Protein AF-A0A0L0HC52-F1 (afdb_monomer_lite)

pLDDT: mean 81.86, std 14.66, range [40.84, 94.31]

Radius of gyration: 23.59 Å; chains: 1; bounding box: 68×39×46 Å

Foldseek 3Di:
DDALCVLLVHDLPDDLVVLVVSLVVLCVVLPCVVVVVCVVDVDDDDDPQDNVNSVVSNVSSVVSCVQCNDPVSSVVSVVVVVCVVCLLVDPAPEEDEQVNFDADPVQQWTWDADPVRFIWIGHPVCVVVVNQWTATPVDRHIHGYDDDDDPDD

Secondary structure (DSSP, 8-state):
---HHHHHT--TT--HHHHHHHHHHHHHHH-HHHHHHHHS----------HHHHHHHHHHHHHHHHHHSSHHHHHHHHHHHHHHHHHTS--EEEEEEGGGSEEETTTTEEEEE-TTS-EEEEEHHHHHTT--EEEBSSSS-EEEEE-------

InterPro domains:
  IPR001623 DnaJ domain [PF00226] (3-78)
  IPR001623 DnaJ domain [PR00625] (5-23)
  IPR001623 DnaJ domain [PR00625] (23-38)
  IPR001623 DnaJ domain [PR00625] (53-73)
  IPR001623 DnaJ domain [PS50076] (3-81)
  IPR001623 DnaJ domain [SM00271] (2-73)
  IPR001623 DnaJ domain [cd06257] (3-70)
  IPR007872 DPH-type metal-binding domain [PF05207] (95-148)
  IPR007872 DPH-type metal-binding domain [PS51074] (92-148)
  IPR018253 DnaJ domain, conserved site [PS00636] (58-77)
  IPR036671 DPH-type metal-binding domain superfamily [G3DSA:3.10.660.10] (90-152)
  IPR036671 DPH-type metal-binding domain superfamily [SSF144217] (92-152)
  IPR036869 Chaperone J-domain superfamily [G3DSA:1.10.287.110] (1-86)
  IPR036869 Chaperone J-domain superfamily [SSF46565] (3-77)

Sequence (153 aa):
MPTHYEILGVPQTASIEEIRKQYQKLVLQYHPDKLAQTVNSPKSGNVQTGPEECAKRFQEVVAAWEILNDECKRRQYDAELSARRTANIGPIHAEVDLDDMEYDEGKASFHTLCRCGGSYTVSESQLEQQVQTVTCDSCSLQIRLMYQVEEID

Structure (mmCIF, N/CA/C/O backbone):
data_AF-A0A0L0HC52-F1
#
_entry.id   AF-A0A0L0HC52-F1
#
loop_
_atom_site.group_PDB
_atom_site.id
_atom_site.type_symbol
_atom_site.label_atom_id
_atom_site.label_alt_id
_atom_site.label_comp_id
_atom_site.label_asym_id
_atom_site.label_entity_id
_atom_site.label_seq_id
_atom_site.pdbx_PDB_ins_code
_atom_site.Cartn_x
_atom_site.Cartn_y
_atom_site.Cartn_z
_atom_site.occupancy
_atom_site.B_iso_or_equiv
_atom_site.auth_seq_id
_atom_site.auth_comp_id
_atom_site.auth_asym_id
_atom_site.auth_atom_id
_atom_site.pdbx_PDB_model_num
ATOM 1 N N . MET A 1 1 ? 6.166 -6.287 2.279 1.00 67.31 1 MET A N 1
ATOM 2 C CA . MET A 1 1 ? 7.394 -6.239 1.455 1.00 67.31 1 MET A CA 1
ATOM 3 C C . MET A 1 1 ? 7.586 -4.810 0.977 1.00 67.31 1 MET A C 1
ATOM 5 O O . MET A 1 1 ? 6.588 -4.239 0.541 1.00 67.31 1 MET A O 1
ATOM 9 N N . PRO A 1 2 ? 8.796 -4.239 1.092 1.00 84.31 2 PRO A N 1
ATOM 10 C CA . PRO A 1 2 ? 9.081 -2.901 0.581 1.00 84.31 2 PRO A CA 1
ATOM 11 C C . PRO A 1 2 ? 8.927 -2.871 -0.943 1.00 84.31 2 PRO A C 1
ATOM 13 O O . PRO A 1 2 ? 9.248 -3.840 -1.632 1.00 84.31 2 PRO A O 1
ATOM 16 N N . THR A 1 3 ? 8.410 -1.770 -1.471 1.00 92.56 3 THR A N 1
ATOM 17 C CA . THR A 1 3 ? 8.322 -1.523 -2.913 1.00 92.56 3 THR A CA 1
ATOM 18 C C . THR A 1 3 ? 9.705 -1.256 -3.514 1.00 92.56 3 THR A C 1
ATOM 20 O O . THR A 1 3 ? 10.629 -0.840 -2.818 1.00 92.56 3 THR A O 1
ATOM 23 N N . HIS A 1 4 ? 9.857 -1.421 -4.831 1.00 92.75 4 HIS A N 1
ATOM 24 C CA . HIS A 1 4 ? 11.103 -1.071 -5.532 1.00 92.75 4 HIS A CA 1
ATOM 25 C C . HIS A 1 4 ? 11.530 0.393 -5.322 1.00 92.75 4 HIS A C 1
ATOM 27 O O . HIS A 1 4 ? 12.720 0.6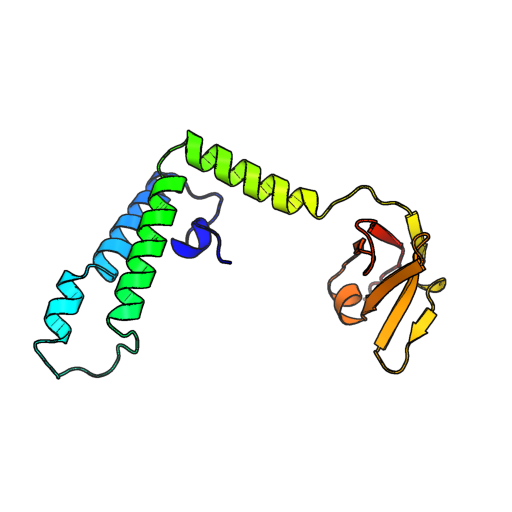87 -5.229 1.00 92.75 4 HIS A O 1
ATOM 33 N N . TYR A 1 5 ? 10.564 1.301 -5.172 1.00 94.12 5 TYR A N 1
ATOM 34 C CA . TYR A 1 5 ? 10.807 2.706 -4.847 1.00 94.12 5 TYR A CA 1
ATOM 35 C C . TYR A 1 5 ? 11.403 2.878 -3.441 1.00 94.12 5 TYR A C 1
ATOM 37 O O . TYR A 1 5 ? 12.394 3.585 -3.274 1.00 94.12 5 TYR A O 1
ATOM 45 N N . GLU A 1 6 ? 10.866 2.167 -2.444 1.00 93.12 6 GLU A N 1
ATOM 46 C CA . GLU A 1 6 ? 11.393 2.162 -1.071 1.00 93.12 6 GLU A CA 1
ATOM 47 C C . GLU A 1 6 ? 12.788 1.532 -0.985 1.00 93.12 6 GLU A C 1
ATOM 49 O O . GLU A 1 6 ? 13.632 2.026 -0.243 1.00 93.12 6 GLU A O 1
ATOM 54 N N . ILE A 1 7 ? 13.059 0.490 -1.780 1.00 92.56 7 ILE A N 1
ATOM 55 C CA . ILE A 1 7 ? 14.383 -0.150 -1.859 1.00 92.56 7 ILE A CA 1
ATOM 56 C C . ILE A 1 7 ? 15.442 0.833 -2.373 1.00 92.56 7 ILE A C 1
ATOM 58 O O . ILE A 1 7 ? 16.547 0.887 -1.835 1.00 92.56 7 ILE A O 1
ATOM 62 N N . LEU A 1 8 ? 15.112 1.630 -3.394 1.00 92.44 8 LEU A N 1
ATOM 63 C CA . LEU A 1 8 ? 16.008 2.679 -3.887 1.00 92.44 8 LEU A CA 1
ATOM 64 C C . LEU A 1 8 ? 15.995 3.935 -2.999 1.00 92.44 8 LEU A C 1
ATOM 66 O O . LEU A 1 8 ? 16.884 4.776 -3.114 1.00 92.44 8 LEU A O 1
ATOM 70 N N . GLY A 1 9 ? 15.023 4.074 -2.096 1.00 91.69 9 GLY A N 1
ATOM 71 C CA . GLY A 1 9 ? 14.858 5.258 -1.255 1.00 91.69 9 GLY A CA 1
ATOM 72 C C . GLY A 1 9 ? 14.408 6.491 -2.043 1.00 91.69 9 GLY A C 1
ATOM 73 O O . GLY A 1 9 ? 14.843 7.601 -1.744 1.00 91.69 9 GLY A O 1
ATOM 74 N N . VAL A 1 10 ? 13.574 6.298 -3.067 1.00 93.94 10 VAL A N 1
ATOM 75 C CA . VAL A 1 10 ? 13.020 7.366 -3.915 1.00 93.94 10 VAL A CA 1
ATOM 76 C C . VAL A 1 10 ? 11.489 7.366 -3.846 1.00 93.94 10 VAL A C 1
ATOM 78 O O . VAL A 1 10 ? 10.889 6.312 -3.632 1.00 93.94 10 VAL A O 1
ATOM 81 N N . PRO A 1 11 ? 10.815 8.515 -4.032 1.00 92.62 11 PRO A N 1
ATOM 82 C CA . PRO A 1 11 ? 9.357 8.541 -4.099 1.00 92.62 11 PRO A CA 1
ATOM 83 C C . PRO A 1 11 ? 8.837 7.865 -5.380 1.00 92.62 11 PRO A C 1
ATOM 85 O O . PRO A 1 11 ? 9.520 7.835 -6.402 1.00 92.62 11 PRO A O 1
ATOM 88 N N . GLN A 1 12 ? 7.586 7.387 -5.366 1.00 89.38 12 GLN A N 1
ATOM 89 C CA . GLN A 1 12 ? 6.928 6.810 -6.559 1.00 89.38 12 GLN A CA 1
ATOM 90 C C . GLN A 1 12 ? 6.810 7.823 -7.715 1.00 89.38 12 GLN A C 1
ATOM 92 O O . GLN A 1 12 ? 6.769 7.446 -8.884 1.00 89.38 12 GLN A O 1
ATOM 97 N N . THR A 1 13 ? 6.815 9.119 -7.388 1.00 90.81 13 THR A N 1
ATOM 98 C CA . THR A 1 13 ? 6.802 10.246 -8.333 1.00 90.81 13 THR A CA 1
ATOM 99 C C . THR A 1 13 ? 8.181 10.583 -8.909 1.00 90.81 13 THR A C 1
ATOM 101 O O . THR A 1 13 ? 8.293 11.525 -9.690 1.00 90.81 13 THR A O 1
ATOM 104 N N . ALA A 1 14 ? 9.241 9.850 -8.543 1.00 92.31 14 ALA A N 1
ATOM 105 C CA . ALA A 1 14 ? 10.595 10.139 -9.000 1.00 92.31 14 ALA A CA 1
ATOM 106 C C . ALA A 1 14 ? 10.745 9.975 -10.522 1.00 92.31 14 ALA A C 1
ATOM 108 O O . ALA A 1 14 ? 10.291 8.993 -11.125 1.00 92.31 14 ALA A O 1
ATOM 109 N N . SER A 1 15 ? 11.447 10.924 -11.137 1.00 93.38 15 SER A N 1
ATOM 110 C CA . SER A 1 15 ? 11.867 10.853 -12.537 1.00 93.38 15 SER A CA 1
ATOM 111 C C . SER A 1 15 ? 12.926 9.768 -12.742 1.00 93.38 15 SER A C 1
ATOM 113 O O . SER A 1 15 ? 13.686 9.447 -11.829 1.00 93.38 15 SER A O 1
ATOM 115 N N . ILE A 1 16 ? 13.035 9.246 -13.967 1.00 92.19 16 ILE A N 1
ATOM 116 C CA . ILE A 1 16 ? 14.042 8.233 -14.334 1.00 92.19 16 ILE A CA 1
ATOM 117 C C . ILE A 1 16 ? 15.479 8.666 -13.996 1.00 92.19 16 ILE A C 1
ATOM 119 O O . ILE A 1 16 ? 16.294 7.854 -13.564 1.00 92.19 16 ILE A O 1
ATOM 123 N N . GLU A 1 17 ? 15.782 9.958 -14.133 1.00 92.38 17 GLU A N 1
ATOM 124 C CA . GLU A 1 17 ? 17.094 10.527 -13.816 1.00 92.38 17 GLU A CA 1
ATOM 125 C C . GLU A 1 17 ? 17.431 10.416 -12.326 1.00 92.38 17 GLU A C 1
ATOM 127 O O . GLU A 1 17 ? 18.555 10.058 -11.971 1.00 92.38 17 GLU A O 1
ATOM 132 N N . GLU A 1 18 ? 16.448 10.655 -11.455 1.00 93.56 18 GLU A N 1
ATOM 133 C CA . GLU A 1 18 ? 16.632 10.560 -10.007 1.00 93.56 18 GLU A CA 1
ATOM 134 C C . GLU A 1 18 ? 16.781 9.100 -9.569 1.00 93.56 18 GLU A C 1
ATOM 136 O O . GLU A 1 18 ? 17.683 8.763 -8.801 1.00 93.56 18 GLU A O 1
ATOM 141 N N . ILE A 1 19 ? 15.974 8.207 -10.148 1.00 93.69 19 ILE A N 1
ATOM 142 C CA . ILE A 1 19 ? 16.088 6.757 -9.946 1.00 93.69 19 ILE A CA 1
ATOM 143 C C . ILE A 1 19 ? 17.494 6.282 -10.351 1.00 93.69 19 ILE A C 1
ATOM 145 O O . ILE A 1 19 ? 18.143 5.545 -9.607 1.00 93.69 19 ILE A O 1
ATOM 149 N N . ARG A 1 20 ? 18.013 6.757 -11.491 1.00 92.75 20 ARG A N 1
ATOM 150 C CA . ARG A 1 20 ? 19.351 6.412 -11.995 1.00 92.75 20 ARG A CA 1
ATOM 151 C C . ARG A 1 20 ? 20.466 6.913 -11.092 1.00 92.75 20 ARG A C 1
ATOM 153 O O . ARG A 1 20 ? 21.404 6.169 -10.800 1.00 92.75 20 ARG A O 1
ATOM 160 N N . LYS A 1 21 ? 20.378 8.166 -10.655 1.00 93.56 21 LYS A N 1
ATOM 161 C CA . LYS A 1 21 ? 21.352 8.779 -9.748 1.00 93.56 21 LYS A CA 1
ATOM 162 C C . LYS A 1 21 ? 21.415 8.022 -8.425 1.00 93.56 21 LYS A C 1
ATOM 164 O O . LYS A 1 21 ? 22.501 7.737 -7.917 1.00 93.56 21 LYS A O 1
ATOM 169 N N . GLN A 1 22 ? 20.255 7.650 -7.897 1.00 93.94 22 GLN A N 1
ATOM 170 C CA . GLN A 1 22 ? 20.167 6.937 -6.637 1.00 93.94 22 GLN A CA 1
ATOM 171 C C . GLN A 1 22 ? 20.645 5.483 -6.757 1.00 93.94 22 GLN A C 1
ATOM 173 O O . GLN A 1 22 ? 21.408 5.023 -5.908 1.00 93.94 22 GLN A O 1
ATOM 178 N N . TYR A 1 23 ? 20.319 4.797 -7.855 1.00 93.38 23 TYR A N 1
ATOM 179 C CA . TYR A 1 23 ? 20.877 3.482 -8.175 1.00 93.38 23 TYR A CA 1
ATOM 180 C C . TYR A 1 23 ? 22.413 3.500 -8.216 1.00 93.38 23 TYR A C 1
ATOM 182 O O . TYR A 1 23 ? 23.055 2.688 -7.552 1.00 93.38 23 TYR A O 1
ATOM 190 N N . GLN A 1 24 ? 23.021 4.465 -8.917 1.00 91.06 24 GLN A N 1
ATOM 191 C CA . GLN A 1 24 ? 24.485 4.595 -8.984 1.00 91.06 24 GLN A CA 1
ATOM 192 C C . GLN A 1 24 ? 25.113 4.773 -7.598 1.00 91.06 24 GLN A C 1
ATOM 194 O O . GLN A 1 24 ? 26.128 4.148 -7.285 1.00 91.06 24 GLN A O 1
ATOM 199 N N . LYS A 1 25 ? 24.490 5.593 -6.746 1.00 90.31 25 LYS A N 1
ATOM 200 C CA . LYS A 1 25 ? 24.941 5.817 -5.370 1.00 90.31 25 LYS A CA 1
ATOM 201 C C . LYS A 1 25 ? 24.891 4.533 -4.534 1.00 90.31 25 LYS A C 1
ATOM 203 O O . LYS A 1 25 ? 25.855 4.237 -3.830 1.00 90.31 25 LYS A O 1
ATOM 208 N N . LEU A 1 26 ? 23.801 3.771 -4.629 1.00 89.75 26 LEU A N 1
ATOM 209 C CA . LEU A 1 26 ? 23.605 2.531 -3.873 1.00 89.75 26 LEU A CA 1
ATOM 210 C C . LEU A 1 26 ? 24.531 1.412 -4.358 1.00 89.75 26 LEU A C 1
ATOM 212 O O . LEU A 1 26 ? 25.137 0.724 -3.541 1.00 89.75 26 LEU A O 1
ATOM 216 N N . VAL A 1 27 ? 24.735 1.279 -5.670 1.00 87.69 27 VAL A N 1
ATOM 217 C CA . VAL A 1 27 ? 25.708 0.331 -6.234 1.00 87.69 27 VAL A CA 1
ATOM 218 C C . VAL A 1 27 ? 27.115 0.624 -5.719 1.00 87.69 27 VAL A C 1
ATOM 220 O O . VAL A 1 27 ? 27.794 -0.292 -5.276 1.00 87.69 27 VAL A O 1
ATOM 223 N N .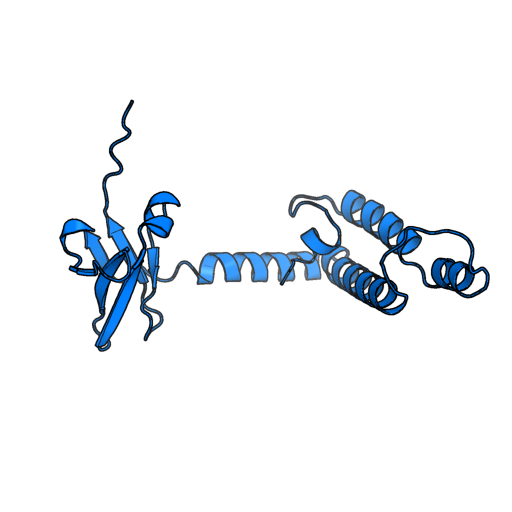 LEU A 1 28 ? 27.542 1.890 -5.688 1.00 85.19 28 LEU A N 1
ATOM 224 C CA . LEU A 1 28 ? 28.848 2.283 -5.136 1.00 85.19 28 LEU A CA 1
ATOM 225 C C . LEU A 1 28 ? 28.960 2.079 -3.617 1.00 85.19 28 LEU A C 1
ATOM 227 O O . LEU A 1 28 ? 30.070 2.016 -3.076 1.00 85.19 28 LEU A O 1
ATOM 231 N N . GLN A 1 29 ? 27.837 2.034 -2.907 1.00 82.19 29 GLN A N 1
ATOM 232 C CA . GLN A 1 29 ? 27.796 1.795 -1.469 1.00 82.19 29 GLN A CA 1
ATOM 233 C C . GLN A 1 29 ? 27.901 0.303 -1.147 1.00 82.19 29 GLN A C 1
ATOM 235 O O . GLN A 1 29 ? 28.677 -0.064 -0.268 1.00 82.19 29 GLN A O 1
ATOM 240 N N . TYR A 1 30 ? 27.175 -0.532 -1.890 1.00 80.50 30 TYR A N 1
ATOM 241 C CA . TYR A 1 30 ? 27.059 -1.973 -1.656 1.00 80.50 30 TYR A CA 1
ATOM 242 C C . TYR A 1 30 ? 27.912 -2.831 -2.602 1.00 80.50 30 TYR A C 1
ATOM 244 O O . TYR A 1 30 ? 27.769 -4.052 -2.615 1.00 80.50 30 TYR A O 1
ATOM 252 N N . HIS A 1 31 ? 28.803 -2.225 -3.394 1.00 75.19 31 HIS A N 1
ATOM 253 C CA . HIS A 1 31 ? 29.670 -2.964 -4.310 1.00 75.19 31 HIS A CA 1
ATOM 254 C C . HIS A 1 31 ? 30.534 -3.986 -3.541 1.00 75.19 31 HIS A C 1
ATOM 256 O O . HIS A 1 31 ? 31.184 -3.605 -2.559 1.00 75.19 31 HIS A O 1
ATOM 262 N N . PRO A 1 32 ? 30.630 -5.250 -4.000 1.00 67.44 32 PRO A N 1
ATOM 263 C CA . PRO A 1 32 ? 31.397 -6.296 -3.314 1.00 67.44 32 PRO A CA 1
ATOM 264 C C . PRO A 1 32 ? 32.896 -5.971 -3.178 1.00 67.44 32 PRO A C 1
ATOM 266 O O . PRO A 1 32 ? 33.560 -6.489 -2.285 1.00 67.44 32 PRO A O 1
ATOM 269 N N . ASP A 1 33 ? 33.428 -5.063 -4.001 1.00 66.69 33 ASP A N 1
ATOM 270 C CA . ASP A 1 33 ? 34.820 -4.585 -3.908 1.00 66.69 33 ASP A CA 1
ATOM 271 C C . ASP A 1 33 ? 35.109 -3.804 -2.610 1.00 66.69 33 ASP A C 1
ATOM 273 O O . ASP A 1 33 ? 36.162 -3.975 -1.998 1.00 66.69 33 ASP A O 1
ATOM 277 N N . LYS A 1 34 ? 34.138 -3.031 -2.092 1.00 60.34 34 LYS A N 1
ATOM 278 C CA . LYS A 1 34 ? 34.276 -2.388 -0.770 1.00 60.34 34 LYS A CA 1
ATOM 279 C C . LYS A 1 34 ? 34.271 -3.403 0.371 1.00 60.34 34 LYS A C 1
ATOM 281 O O . LYS A 1 34 ? 34.880 -3.165 1.410 1.00 60.34 34 LYS A O 1
ATOM 286 N N . LEU A 1 35 ? 33.621 -4.543 0.159 1.00 56.28 35 LEU A N 1
ATOM 287 C CA . LEU A 1 35 ? 33.592 -5.669 1.088 1.00 56.28 35 LEU A CA 1
ATOM 288 C C . LEU A 1 35 ? 34.941 -6.400 1.131 1.00 56.28 35 LEU A C 1
ATOM 290 O O . LEU A 1 35 ? 35.371 -6.839 2.193 1.00 56.28 35 LEU A O 1
ATOM 294 N N . ALA A 1 36 ? 35.653 -6.467 0.001 1.00 52.59 36 ALA A N 1
ATOM 295 C CA . ALA A 1 36 ? 36.985 -7.067 -0.078 1.00 52.59 36 ALA A CA 1
ATOM 296 C C . ALA A 1 36 ? 38.042 -6.313 0.760 1.00 52.59 36 ALA A C 1
ATOM 298 O O . ALA A 1 36 ? 39.032 -6.912 1.193 1.00 52.59 36 ALA A O 1
ATOM 299 N N . GLN A 1 37 ? 37.823 -5.022 1.048 1.00 50.25 37 GLN A N 1
ATOM 300 C CA . GLN A 1 37 ? 38.708 -4.230 1.911 1.00 50.25 37 GLN A CA 1
ATOM 301 C C . GLN A 1 37 ? 38.462 -4.431 3.414 1.00 50.25 37 GLN A C 1
ATOM 303 O O . GLN A 1 37 ? 39.382 -4.223 4.204 1.00 50.25 37 GLN A O 1
ATOM 308 N N . THR A 1 38 ? 37.272 -4.876 3.832 1.00 47.47 38 THR A N 1
ATOM 309 C CA . THR A 1 38 ? 36.963 -5.096 5.258 1.00 47.47 38 THR A CA 1
ATOM 310 C C . THR A 1 38 ? 37.390 -6.481 5.747 1.00 47.47 38 THR A C 1
ATOM 312 O O . THR A 1 38 ? 37.724 -6.635 6.919 1.00 47.47 38 THR A O 1
ATOM 315 N N . VAL A 1 39 ? 37.480 -7.476 4.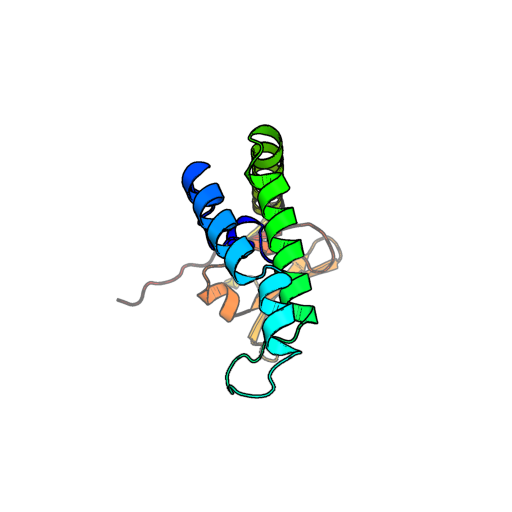856 1.00 49.88 39 VAL A N 1
ATOM 316 C CA . VAL A 1 39 ? 38.009 -8.816 5.189 1.00 49.88 39 VAL A CA 1
ATOM 317 C C . VAL A 1 39 ? 39.540 -8.880 5.260 1.00 49.88 39 VAL A C 1
ATOM 319 O O . VAL A 1 39 ? 40.073 -9.779 5.901 1.00 49.88 39 VAL A O 1
ATOM 322 N N . ASN A 1 40 ? 40.258 -7.916 4.670 1.00 46.06 40 ASN A N 1
ATOM 323 C CA . ASN A 1 40 ? 41.729 -7.860 4.697 1.00 46.06 40 ASN A CA 1
ATOM 324 C C . ASN A 1 40 ? 42.311 -6.896 5.751 1.00 46.06 40 ASN A C 1
ATOM 326 O O . ASN A 1 40 ? 43.530 -6.795 5.875 1.00 46.06 40 ASN A O 1
ATOM 330 N N . SER A 1 41 ? 41.479 -6.191 6.528 1.00 42.66 41 SER A N 1
ATOM 331 C CA . SER A 1 41 ? 41.954 -5.292 7.588 1.00 42.66 41 SER A CA 1
ATOM 332 C C . SER A 1 41 ? 40.970 -5.246 8.767 1.00 42.66 41 SER A C 1
ATOM 334 O O . SER A 1 41 ? 39.944 -4.570 8.687 1.00 42.66 41 SER A O 1
ATOM 336 N N . PRO A 1 42 ? 41.254 -5.925 9.896 1.00 45.50 42 PRO A N 1
ATOM 337 C CA . PRO A 1 42 ? 40.397 -5.908 11.075 1.00 45.50 42 PRO A CA 1
ATOM 338 C C . PRO A 1 42 ? 40.687 -4.652 11.907 1.00 45.50 42 PRO A C 1
ATOM 340 O O . PRO A 1 42 ? 41.125 -4.740 13.050 1.00 45.50 42 PRO A O 1
ATOM 343 N N . LYS A 1 43 ? 40.522 -3.458 11.332 1.00 50.03 43 LYS A N 1
ATOM 344 C CA . LYS A 1 43 ? 40.626 -2.192 12.072 1.00 50.03 43 LYS A CA 1
ATOM 345 C C . LYS A 1 43 ? 39.722 -1.125 11.467 1.00 50.03 43 LYS A C 1
ATOM 347 O O . LYS A 1 43 ? 40.198 -0.234 10.779 1.00 50.03 43 LYS A O 1
ATOM 352 N N . SER A 1 44 ? 38.432 -1.189 11.770 1.00 40.84 44 SER A N 1
ATOM 353 C CA . SER A 1 44 ? 37.690 -0.015 12.242 1.00 40.84 44 SER A CA 1
ATOM 354 C C . SER A 1 44 ? 36.296 -0.456 12.670 1.00 40.84 44 SER A C 1
ATOM 356 O O . SER A 1 44 ? 35.543 -1.016 11.876 1.00 40.84 44 SER A O 1
ATOM 358 N N . GLY A 1 45 ? 35.971 -0.243 13.943 1.00 47.44 45 GLY A N 1
ATOM 359 C CA . GLY A 1 45 ? 34.627 -0.461 14.456 1.00 47.44 45 GLY A CA 1
ATOM 360 C C . GLY A 1 45 ? 33.622 0.466 13.772 1.00 47.44 45 GLY A C 1
ATOM 361 O O . GLY A 1 45 ? 33.947 1.608 13.455 1.00 47.44 45 GLY A O 1
ATOM 362 N N . ASN A 1 46 ? 32.399 -0.048 13.626 1.00 46.53 46 ASN A N 1
ATOM 363 C CA . ASN A 1 46 ? 31.163 0.652 13.254 1.00 46.53 46 ASN A CA 1
ATOM 364 C C . ASN A 1 46 ? 30.631 0.480 11.816 1.00 46.53 46 ASN A C 1
ATOM 366 O O . ASN A 1 46 ? 30.171 1.441 11.204 1.00 46.53 46 ASN A O 1
ATOM 370 N N . VAL A 1 47 ? 30.597 -0.753 11.301 1.00 46.53 47 VAL A N 1
ATOM 371 C CA . VAL A 1 47 ? 29.614 -1.129 10.268 1.00 46.53 47 VAL A CA 1
ATOM 372 C C . VAL A 1 47 ? 28.985 -2.466 10.661 1.00 46.53 47 VAL A C 1
ATOM 374 O O . VAL A 1 47 ? 29.559 -3.531 10.465 1.00 46.53 47 VAL A O 1
ATOM 377 N N . GLN A 1 48 ? 27.803 -2.394 11.271 1.00 48.00 48 GLN A N 1
ATOM 378 C CA . GLN A 1 48 ? 26.987 -3.519 11.749 1.00 48.00 48 GLN A CA 1
ATOM 379 C C . GLN A 1 48 ? 26.242 -4.255 10.620 1.00 48.00 48 GLN A C 1
ATOM 381 O O . GLN A 1 48 ? 25.167 -4.796 10.838 1.00 48.00 48 GLN A O 1
ATOM 386 N N . THR A 1 49 ? 26.769 -4.247 9.399 1.00 54.75 49 THR A N 1
ATOM 387 C CA . THR A 1 49 ? 26.154 -4.916 8.247 1.00 54.75 49 THR A CA 1
ATOM 388 C C . THR A 1 49 ? 27.149 -5.932 7.714 1.00 54.75 49 THR A C 1
ATOM 390 O O . THR A 1 49 ? 28.191 -5.588 7.159 1.00 54.75 49 THR A O 1
ATOM 393 N N . GLY A 1 50 ? 26.869 -7.206 7.989 1.00 63.78 50 GLY A N 1
ATOM 394 C CA . GLY A 1 50 ? 27.720 -8.311 7.566 1.00 63.78 50 GLY A CA 1
ATOM 395 C C . GLY A 1 50 ? 27.812 -8.413 6.038 1.00 63.78 50 GLY A C 1
ATOM 396 O O . GLY A 1 50 ? 26.976 -7.856 5.321 1.00 63.78 50 GLY A O 1
ATOM 397 N N . PRO A 1 51 ? 28.797 -9.162 5.513 1.00 68.19 51 PRO A N 1
ATOM 398 C CA . PRO A 1 51 ? 28.983 -9.337 4.074 1.00 68.19 51 PRO A CA 1
ATOM 399 C C . PRO A 1 51 ? 27.742 -9.875 3.347 1.00 68.19 51 PRO A C 1
ATOM 401 O O . PRO A 1 51 ? 27.471 -9.500 2.207 1.00 68.19 51 PRO A O 1
ATOM 404 N N . GLU A 1 52 ? 26.956 -10.696 4.037 1.00 70.69 52 GLU A N 1
ATOM 405 C CA . GLU A 1 52 ? 25.687 -11.239 3.555 1.00 70.69 52 GLU A CA 1
ATOM 406 C C . GLU A 1 52 ? 24.613 -10.156 3.354 1.00 70.69 52 GLU A C 1
ATOM 408 O O . GLU A 1 52 ? 23.886 -10.171 2.360 1.00 70.69 52 GLU A O 1
ATOM 413 N N . GLU A 1 53 ? 24.547 -9.163 4.244 1.00 74.94 53 GLU A N 1
ATOM 414 C CA . GLU A 1 53 ? 23.551 -8.095 4.153 1.00 74.94 53 GLU A CA 1
ATOM 415 C C . GLU A 1 53 ? 23.867 -7.123 3.010 1.00 74.94 53 GLU A C 1
ATOM 417 O O . GLU A 1 53 ? 22.961 -6.717 2.284 1.00 74.94 53 GLU A O 1
ATOM 422 N N . CYS A 1 54 ? 25.148 -6.821 2.772 1.00 77.12 54 CYS A N 1
ATOM 423 C CA . CYS A 1 54 ? 25.569 -6.046 1.601 1.00 77.12 54 CYS A CA 1
ATOM 424 C C . CYS A 1 54 ? 25.199 -6.746 0.287 1.00 77.12 54 CYS A C 1
ATOM 426 O O . CYS A 1 54 ? 24.668 -6.101 -0.617 1.00 77.12 54 CYS A O 1
ATOM 428 N N . ALA A 1 55 ? 25.428 -8.061 0.189 1.00 81.56 55 ALA A N 1
ATOM 429 C CA . ALA A 1 55 ? 25.059 -8.837 -0.992 1.00 81.56 55 ALA A CA 1
ATOM 430 C C . ALA A 1 55 ? 23.539 -8.838 -1.221 1.00 81.56 55 ALA A C 1
ATOM 432 O O . ALA A 1 55 ? 23.084 -8.616 -2.344 1.00 81.56 55 ALA A O 1
ATOM 433 N N . LYS A 1 56 ? 22.752 -9.009 -0.152 1.00 85.19 56 LYS A N 1
ATOM 434 C CA . LYS A 1 56 ? 21.288 -8.957 -0.217 1.00 85.19 56 LYS A CA 1
ATOM 435 C C . LYS A 1 56 ? 20.781 -7.582 -0.663 1.00 85.19 56 LYS A C 1
ATOM 437 O O . LYS A 1 56 ? 19.981 -7.500 -1.589 1.00 85.19 56 LYS A O 1
ATOM 442 N N . ARG A 1 57 ? 21.286 -6.498 -0.064 1.00 85.69 57 ARG A N 1
ATOM 443 C CA . ARG A 1 57 ? 20.914 -5.122 -0.445 1.00 85.69 57 ARG A CA 1
ATOM 444 C C . ARG A 1 57 ? 21.291 -4.814 -1.886 1.00 85.69 57 ARG A C 1
ATOM 446 O O . ARG A 1 57 ? 20.507 -4.204 -2.602 1.00 85.69 57 ARG A O 1
ATOM 453 N N . PHE A 1 58 ? 22.459 -5.270 -2.333 1.00 87.62 58 PHE A N 1
ATOM 454 C CA . PHE A 1 58 ? 22.873 -5.129 -3.724 1.00 87.62 58 PHE A CA 1
ATOM 455 C C . PHE A 1 58 ? 21.893 -5.822 -4.680 1.00 87.62 58 PHE A C 1
ATOM 457 O O . PHE A 1 58 ? 21.461 -5.212 -5.657 1.00 87.62 58 PHE A O 1
ATOM 464 N N . GLN A 1 59 ? 21.487 -7.060 -4.378 1.00 89.12 59 GLN A N 1
ATOM 465 C CA . GLN A 1 59 ? 20.497 -7.790 -5.176 1.00 89.12 59 GLN A CA 1
ATOM 466 C C . GLN A 1 59 ? 19.146 -7.065 -5.226 1.00 89.12 59 GLN A C 1
ATOM 468 O O . GLN A 1 59 ? 18.583 -6.906 -6.308 1.00 89.12 59 GLN A O 1
ATOM 473 N N . GLU A 1 60 ? 18.648 -6.579 -4.086 1.00 91.50 60 GLU A N 1
ATOM 474 C CA . GLU A 1 60 ? 17.395 -5.816 -4.009 1.00 91.50 60 GLU A CA 1
ATOM 475 C C . GLU A 1 60 ? 17.460 -4.531 -4.852 1.00 91.50 60 GLU A C 1
ATOM 477 O O . GLU A 1 60 ? 16.530 -4.231 -5.601 1.00 91.50 60 GLU A O 1
ATOM 482 N N . VAL A 1 61 ? 18.576 -3.798 -4.783 1.00 92.56 61 VAL A N 1
ATOM 483 C CA . VAL A 1 61 ? 18.806 -2.564 -5.553 1.00 92.56 61 VAL A CA 1
ATOM 484 C C . VAL A 1 61 ? 18.858 -2.836 -7.056 1.00 92.56 61 VAL A C 1
ATOM 486 O O . VAL A 1 61 ? 18.252 -2.092 -7.829 1.00 92.56 61 VAL A O 1
ATOM 489 N N . VAL A 1 62 ? 19.543 -3.901 -7.483 1.00 92.62 62 VAL A N 1
ATOM 490 C CA . VAL A 1 62 ? 19.607 -4.300 -8.898 1.00 92.62 62 VAL A CA 1
ATOM 491 C C . VAL A 1 62 ? 18.228 -4.712 -9.410 1.00 92.62 62 VAL A C 1
ATOM 493 O O . VAL A 1 62 ? 17.820 -4.247 -10.472 1.00 92.62 62 VAL A O 1
ATOM 496 N N . ALA A 1 63 ? 17.483 -5.512 -8.643 1.00 93.00 63 ALA A N 1
ATOM 497 C CA . ALA A 1 63 ? 16.129 -5.922 -9.007 1.00 93.00 63 ALA A CA 1
ATOM 498 C C . ALA A 1 63 ? 15.177 -4.718 -9.123 1.00 93.00 63 ALA A C 1
ATOM 500 O O . ALA A 1 63 ? 14.432 -4.605 -10.094 1.00 93.00 63 ALA A O 1
ATOM 501 N N . ALA A 1 64 ? 15.239 -3.779 -8.172 1.00 94.06 64 ALA A N 1
ATOM 502 C CA . ALA A 1 64 ? 14.445 -2.555 -8.220 1.00 94.06 64 ALA A CA 1
ATOM 503 C C . ALA A 1 64 ? 14.778 -1.702 -9.454 1.00 94.06 64 ALA A C 1
ATOM 505 O O . ALA A 1 64 ? 13.875 -1.218 -10.136 1.00 94.06 64 ALA A O 1
ATOM 506 N N . TRP A 1 65 ? 16.064 -1.550 -9.775 1.00 94.25 65 TRP A N 1
ATOM 507 C CA . TRP A 1 65 ? 16.510 -0.839 -10.971 1.00 94.25 65 TRP A CA 1
ATOM 508 C C . TRP A 1 65 ? 16.037 -1.504 -12.266 1.00 94.25 65 TRP A C 1
ATOM 510 O O . TRP A 1 65 ? 15.599 -0.803 -13.172 1.00 94.25 65 TRP A O 1
ATOM 520 N N . GLU A 1 66 ? 16.069 -2.834 -12.359 1.00 93.94 66 GLU A N 1
ATOM 521 C CA . GLU A 1 66 ? 15.656 -3.557 -13.568 1.00 93.94 66 GLU A CA 1
ATOM 522 C C . GLU A 1 66 ? 14.193 -3.283 -13.954 1.00 93.94 66 GLU A C 1
ATOM 524 O O . GLU A 1 66 ? 13.866 -3.206 -15.141 1.00 93.94 66 GLU A O 1
ATOM 529 N N . ILE A 1 67 ? 13.325 -3.114 -12.954 1.00 94.31 67 ILE A N 1
ATOM 530 C CA . ILE A 1 67 ? 11.910 -2.790 -13.149 1.00 94.31 67 ILE A CA 1
ATOM 531 C C . ILE A 1 67 ? 11.713 -1.291 -13.383 1.00 94.31 67 ILE A C 1
ATOM 533 O O . ILE A 1 67 ? 10.983 -0.906 -14.291 1.00 94.31 67 ILE A O 1
ATOM 537 N N . LEU A 1 68 ? 12.361 -0.439 -12.584 1.00 93.94 68 LEU A N 1
ATOM 538 C CA . LEU A 1 68 ? 12.119 1.006 -12.599 1.00 93.94 68 LEU A CA 1
ATOM 539 C C . LEU A 1 68 ? 12.843 1.756 -13.727 1.00 93.94 68 LEU A C 1
ATOM 541 O O . LEU A 1 68 ? 12.444 2.875 -14.055 1.00 93.94 68 LEU A O 1
ATOM 545 N N . ASN A 1 69 ? 13.896 1.175 -14.308 1.00 93.25 69 ASN A N 1
ATOM 546 C CA . ASN A 1 69 ? 14.639 1.782 -15.413 1.00 93.25 69 ASN A CA 1
ATOM 547 C C . ASN A 1 69 ? 13.898 1.699 -16.755 1.00 93.25 69 ASN A C 1
ATOM 549 O O . ASN A 1 69 ? 14.060 2.572 -17.604 1.00 93.25 69 ASN A O 1
ATOM 553 N N . ASP A 1 70 ? 13.127 0.634 -16.966 1.00 92.62 70 ASP A N 1
ATOM 554 C CA . ASP A 1 70 ? 12.378 0.416 -18.200 1.00 92.62 70 ASP A CA 1
ATOM 555 C C . ASP A 1 70 ? 10.961 0.980 -18.056 1.00 92.62 70 ASP A C 1
ATOM 557 O O . ASP A 1 70 ? 10.231 0.623 -17.135 1.00 92.62 70 ASP A O 1
ATOM 561 N N . GLU A 1 71 ? 10.563 1.868 -18.966 1.00 91.00 71 GLU A N 1
ATOM 562 C CA . GLU A 1 71 ? 9.263 2.542 -18.900 1.00 91.00 71 GLU A CA 1
ATOM 563 C C . GLU A 1 71 ? 8.082 1.560 -18.967 1.00 91.00 71 GLU A C 1
ATOM 565 O O . GLU A 1 71 ? 7.088 1.735 -18.261 1.00 91.00 71 GLU A O 1
ATOM 570 N N . CYS A 1 72 ? 8.191 0.496 -19.768 1.00 92.44 72 CYS A N 1
ATOM 571 C CA . CYS A 1 72 ? 7.146 -0.512 -19.904 1.00 92.44 72 CYS A CA 1
ATOM 572 C C . CYS A 1 72 ? 7.032 -1.355 -18.626 1.00 92.44 72 CYS A C 1
ATOM 574 O O . CYS A 1 72 ? 5.934 -1.503 -18.082 1.00 92.44 72 CYS A O 1
ATOM 576 N N . LYS A 1 73 ? 8.165 -1.841 -18.096 1.00 93.62 73 LYS A N 1
ATOM 577 C CA . LYS A 1 73 ? 8.191 -2.598 -16.831 1.00 93.62 73 LYS A CA 1
ATOM 578 C C . LYS A 1 73 ? 7.725 -1.744 -15.654 1.00 93.62 73 LYS A C 1
ATOM 580 O O . LYS A 1 73 ? 6.917 -2.213 -14.855 1.00 93.62 73 LYS A O 1
ATOM 585 N N . ARG A 1 74 ? 8.167 -0.485 -15.575 1.00 93.56 74 ARG A N 1
ATOM 586 C CA . ARG A 1 74 ? 7.732 0.473 -14.553 1.00 93.56 74 ARG A CA 1
ATOM 587 C C . ARG A 1 74 ? 6.230 0.693 -14.627 1.00 93.56 74 ARG A C 1
ATOM 589 O O . ARG A 1 74 ? 5.560 0.592 -13.608 1.00 93.56 74 ARG A O 1
ATOM 596 N N . ARG A 1 75 ? 5.682 0.916 -15.824 1.00 92.12 75 ARG A N 1
ATOM 597 C CA . ARG A 1 75 ? 4.238 1.087 -16.014 1.00 92.12 75 ARG A CA 1
ATOM 598 C C . ARG A 1 75 ? 3.453 -0.150 -15.584 1.00 92.12 75 ARG A C 1
ATOM 600 O O . ARG A 1 75 ? 2.416 -0.006 -14.943 1.00 92.12 75 ARG A O 1
ATOM 607 N N . GLN A 1 76 ? 3.921 -1.348 -15.931 1.00 92.31 76 GLN A N 1
ATOM 608 C CA . GLN A 1 76 ? 3.282 -2.594 -15.509 1.00 92.31 76 GLN A CA 1
ATOM 609 C C . GLN A 1 76 ? 3.330 -2.759 -13.985 1.00 92.31 76 GLN A C 1
ATOM 611 O O . GLN A 1 76 ? 2.317 -3.084 -13.373 1.00 92.31 76 GLN A O 1
ATOM 616 N N . TYR A 1 77 ? 4.480 -2.486 -13.374 1.00 92.56 77 TYR A N 1
ATOM 617 C CA . TYR A 1 77 ? 4.655 -2.527 -11.927 1.00 92.56 77 TYR A CA 1
ATOM 618 C C . TYR A 1 77 ? 3.774 -1.498 -11.205 1.00 92.56 77 TYR A C 1
ATOM 620 O O . TYR A 1 77 ? 3.114 -1.826 -10.223 1.00 92.56 77 TYR A O 1
ATOM 628 N N . ASP A 1 78 ? 3.694 -0.270 -11.719 1.00 92.25 78 ASP A N 1
ATOM 629 C CA . ASP A 1 78 ? 2.834 0.781 -11.174 1.00 92.25 78 ASP A CA 1
ATOM 630 C C . ASP A 1 78 ? 1.347 0.417 -11.317 1.00 92.25 78 ASP A C 1
ATOM 632 O O . ASP A 1 78 ? 0.558 0.677 -10.407 1.00 92.25 78 ASP A O 1
ATOM 636 N N . ALA A 1 79 ? 0.959 -0.227 -12.424 1.00 89.25 79 ALA A N 1
ATOM 637 C CA . ALA A 1 79 ? -0.392 -0.744 -12.624 1.00 89.25 79 ALA A CA 1
ATOM 638 C C . ALA A 1 79 ? -0.721 -1.895 -11.663 1.00 89.25 79 ALA A C 1
ATOM 640 O O . ALA A 1 79 ? -1.816 -1.926 -11.116 1.00 89.25 79 ALA A O 1
ATOM 641 N N . GLU A 1 80 ? 0.213 -2.812 -11.408 1.00 88.44 80 GLU A N 1
ATOM 642 C CA . GLU A 1 80 ? 0.037 -3.864 -10.402 1.00 88.44 80 GLU A CA 1
ATOM 643 C C . GLU A 1 80 ? -0.055 -3.273 -8.991 1.00 88.44 80 GLU A C 1
ATOM 645 O O . GLU A 1 80 ? -0.905 -3.672 -8.196 1.00 88.44 80 GLU A O 1
ATOM 650 N N . LEU A 1 81 ? 0.775 -2.278 -8.677 1.00 87.44 81 LEU A N 1
ATOM 651 C CA . LEU A 1 81 ? 0.759 -1.607 -7.385 1.00 87.44 81 LEU A CA 1
ATOM 652 C C . LEU A 1 81 ? -0.545 -0.830 -7.167 1.00 87.44 81 LEU A C 1
ATOM 654 O O . LEU A 1 81 ? -1.091 -0.855 -6.061 1.00 87.44 81 LEU A O 1
ATOM 658 N N . SER A 1 82 ? -1.057 -0.165 -8.208 1.00 85.75 82 SER A N 1
ATOM 659 C CA . SER A 1 82 ? -2.350 0.519 -8.158 1.00 85.75 82 SER A CA 1
ATOM 660 C C . SER A 1 82 ? -3.496 -0.484 -8.069 1.00 85.75 82 SER A C 1
ATOM 662 O O . SER A 1 82 ? -4.333 -0.346 -7.186 1.00 85.75 82 SER A O 1
ATOM 664 N N . ALA A 1 83 ? -3.475 -1.555 -8.864 1.00 81.06 83 ALA A N 1
ATOM 665 C CA . ALA A 1 83 ? -4.453 -2.630 -8.792 1.00 81.06 83 ALA A CA 1
ATOM 666 C C . ALA A 1 83 ? -4.451 -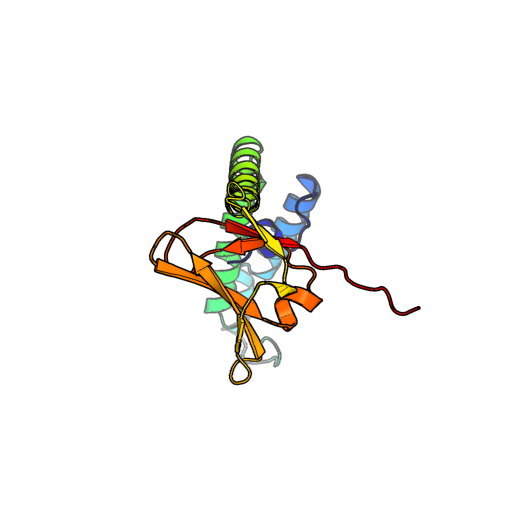3.286 -7.413 1.00 81.06 83 ALA A C 1
ATOM 668 O O . ALA A 1 83 ? -5.516 -3.542 -6.879 1.00 81.06 83 ALA A O 1
ATOM 669 N N . ARG A 1 84 ? -3.292 -3.488 -6.778 1.00 79.06 84 ARG A N 1
ATOM 670 C CA . ARG A 1 84 ? -3.206 -3.999 -5.404 1.00 79.06 84 ARG A CA 1
ATOM 671 C C . ARG A 1 84 ? -3.783 -3.018 -4.385 1.00 79.06 84 ARG A C 1
ATOM 673 O O . ARG A 1 84 ? -4.440 -3.448 -3.443 1.00 79.06 84 ARG A O 1
ATOM 680 N N . ARG A 1 85 ? -3.560 -1.710 -4.562 1.00 73.00 85 ARG A N 1
ATOM 681 C CA . ARG A 1 85 ? -4.199 -0.675 -3.726 1.00 73.00 85 ARG A CA 1
ATOM 682 C C . ARG A 1 85 ? -5.717 -0.686 -3.900 1.00 73.00 85 ARG A C 1
ATOM 684 O O . ARG A 1 85 ? -6.434 -0.635 -2.910 1.00 73.00 85 ARG A O 1
ATOM 691 N N . THR A 1 86 ? -6.197 -0.792 -5.133 1.00 63.44 86 THR A N 1
ATOM 692 C CA . THR A 1 86 ? -7.625 -0.761 -5.465 1.00 63.44 86 THR A CA 1
ATOM 693 C C . THR A 1 86 ? -8.325 -2.096 -5.213 1.00 63.44 86 THR A C 1
ATOM 695 O O . THR A 1 86 ? -9.504 -2.095 -4.904 1.00 63.44 86 THR A O 1
ATOM 698 N N . ALA A 1 87 ? -7.633 -3.234 -5.259 1.00 60.41 87 ALA A N 1
ATOM 699 C CA . ALA A 1 87 ? -8.192 -4.555 -4.955 1.00 60.41 87 ALA A CA 1
ATOM 700 C C . ALA A 1 87 ? -8.593 -4.693 -3.481 1.00 60.41 87 ALA A C 1
ATOM 702 O O . ALA A 1 87 ? -9.469 -5.488 -3.157 1.00 60.41 87 ALA A O 1
ATOM 703 N N . ASN A 1 88 ? -7.997 -3.886 -2.598 1.00 59.66 88 ASN A N 1
ATOM 704 C CA . ASN A 1 88 ? -8.460 -3.744 -1.218 1.00 59.66 88 ASN A CA 1
ATOM 705 C C . ASN A 1 88 ? -9.745 -2.907 -1.095 1.00 59.66 88 ASN A C 1
ATOM 707 O O . ASN A 1 88 ? -10.335 -2.881 -0.022 1.00 59.66 88 ASN A O 1
ATOM 711 N N . ILE A 1 89 ? -10.191 -2.261 -2.174 1.00 63.03 89 ILE A N 1
ATOM 712 C CA . ILE A 1 89 ? -11.468 -1.555 -2.295 1.00 63.03 89 ILE A CA 1
ATOM 713 C C . ILE A 1 89 ? -12.386 -2.454 -3.135 1.00 63.03 89 ILE A C 1
ATOM 715 O O . ILE A 1 89 ? -12.615 -2.235 -4.325 1.00 63.03 89 ILE A O 1
ATOM 719 N N . GLY A 1 90 ? -12.844 -3.543 -2.522 1.00 62.22 90 GLY A N 1
ATOM 720 C CA . GLY A 1 90 ? -13.876 -4.395 -3.095 1.00 62.22 90 GLY A CA 1
ATOM 721 C C . GLY A 1 90 ? -15.228 -3.670 -3.154 1.00 62.22 90 GLY A C 1
ATOM 722 O O . GLY A 1 90 ? -15.390 -2.582 -2.595 1.00 62.22 90 GLY A O 1
ATOM 723 N N . PRO A 1 91 ? -16.231 -4.246 -3.838 1.00 67.88 91 PRO A N 1
ATOM 724 C CA . PRO A 1 91 ? -17.583 -3.708 -3.795 1.00 67.88 91 PRO A CA 1
ATOM 725 C C . PRO A 1 91 ? -18.087 -3.702 -2.347 1.00 67.88 91 PRO A C 1
ATOM 727 O O . PRO A 1 91 ? -18.108 -4.742 -1.684 1.00 67.88 91 PRO A O 1
ATOM 730 N N . ILE A 1 92 ? -18.502 -2.528 -1.869 1.00 80.19 92 ILE A N 1
ATOM 731 C CA . ILE A 1 92 ? -19.150 -2.384 -0.565 1.00 80.19 92 ILE A CA 1
ATOM 732 C C . ILE A 1 92 ? -20.478 -3.139 -0.621 1.00 80.19 92 ILE A C 1
ATOM 734 O O . ILE A 1 92 ? -21.368 -2.801 -1.399 1.00 80.19 92 ILE A O 1
ATOM 738 N N . HIS A 1 93 ? -20.591 -4.193 0.180 1.00 83.25 93 HIS A N 1
ATOM 739 C CA . HIS A 1 93 ? -21.769 -5.050 0.242 1.00 83.25 93 HIS A CA 1
ATOM 740 C C . HIS A 1 93 ? -22.915 -4.388 1.016 1.00 83.25 93 HIS A C 1
ATOM 742 O O . HIS A 1 93 ? -24.080 -4.583 0.676 1.00 83.25 93 HIS A O 1
ATOM 748 N N . ALA A 1 94 ? -22.592 -3.648 2.076 1.00 83.62 94 ALA A N 1
ATOM 749 C CA . ALA A 1 94 ? -23.560 -2.933 2.898 1.00 83.62 94 ALA A CA 1
ATOM 750 C C . ALA A 1 94 ? -22.898 -1.756 3.624 1.00 83.62 94 ALA A C 1
ATOM 752 O O . ALA A 1 94 ? -21.691 -1.774 3.874 1.00 83.62 94 ALA A O 1
ATOM 753 N N . GLU A 1 95 ? -23.714 -0.769 3.970 1.00 88.38 95 GLU A N 1
ATOM 754 C CA . GLU A 1 95 ? -23.378 0.313 4.891 1.00 88.38 95 GLU A CA 1
ATOM 755 C C . GLU A 1 95 ? -24.019 -0.033 6.241 1.00 88.38 95 GLU A C 1
ATOM 757 O O . GLU A 1 95 ? -25.183 -0.436 6.276 1.00 88.38 95 GLU A O 1
ATOM 762 N N . VAL A 1 96 ? -23.237 0.017 7.317 1.00 90.50 96 VAL A N 1
ATOM 763 C CA . VAL A 1 96 ? -23.642 -0.399 8.667 1.00 90.50 96 VAL A CA 1
ATOM 764 C C . VAL A 1 96 ? -23.271 0.714 9.639 1.00 90.50 96 VAL A C 1
ATOM 766 O O . VAL A 1 96 ? -22.125 1.162 9.627 1.00 90.50 96 VAL A O 1
ATOM 769 N N . ASP A 1 97 ? -24.218 1.162 10.459 1.00 89.88 97 ASP A N 1
ATOM 770 C CA . ASP A 1 97 ? -23.943 2.116 11.534 1.00 89.88 97 ASP A CA 1
ATOM 771 C C . ASP A 1 97 ? -23.180 1.440 12.674 1.00 89.88 97 ASP A C 1
ATOM 773 O O . ASP A 1 97 ? -23.452 0.292 13.032 1.00 89.88 97 ASP A O 1
ATOM 777 N N . LEU A 1 98 ? -22.209 2.151 13.248 1.00 88.50 98 LEU A N 1
ATOM 778 C CA . LEU A 1 98 ? -21.410 1.622 14.355 1.00 88.50 98 LEU A CA 1
ATOM 779 C C . LEU A 1 98 ? -22.278 1.301 15.585 1.00 88.50 98 LEU A C 1
ATOM 781 O O . LEU A 1 98 ? -22.001 0.330 16.285 1.00 88.50 98 LEU A O 1
ATOM 785 N N . ASP A 1 99 ? -23.355 2.062 15.791 1.00 86.94 99 ASP A N 1
ATOM 786 C CA . ASP A 1 99 ? -24.326 1.853 16.873 1.00 86.94 99 ASP A CA 1
ATOM 787 C C . ASP A 1 99 ? -25.124 0.543 16.733 1.00 86.94 99 ASP A C 1
ATOM 789 O O . ASP A 1 99 ? -25.620 0.012 17.725 1.00 86.94 99 ASP A O 1
ATOM 793 N N . ASP A 1 100 ? -25.220 -0.008 15.518 1.00 89.06 100 ASP A N 1
ATOM 794 C CA . ASP A 1 100 ? -25.890 -1.288 15.251 1.00 89.06 100 ASP A CA 1
ATOM 795 C C . ASP A 1 100 ? -24.956 -2.500 15.454 1.00 89.06 100 ASP A C 1
ATOM 797 O O . ASP A 1 100 ? -25.373 -3.653 15.289 1.00 89.06 100 ASP A O 1
ATOM 801 N N . MET A 1 101 ? -23.678 -2.275 15.778 1.00 89.75 101 MET A N 1
ATOM 802 C CA . MET A 1 101 ? -22.701 -3.340 16.005 1.00 89.75 101 MET A CA 1
ATOM 803 C C . MET A 1 101 ? -22.650 -3.761 17.475 1.00 89.75 101 MET A C 1
ATOM 805 O O . MET A 1 101 ? -22.797 -2.957 18.391 1.00 89.75 101 MET A O 1
ATOM 809 N N . GLU A 1 102 ? -22.368 -5.040 17.714 1.00 92.50 102 GLU A N 1
ATOM 810 C CA . GLU A 1 102 ? -22.195 -5.554 19.068 1.00 92.50 102 GLU A CA 1
ATOM 811 C C . GLU A 1 102 ? -20.773 -5.264 19.565 1.00 92.50 102 GLU A C 1
ATOM 813 O O . GLU A 1 102 ? -19.782 -5.617 18.917 1.00 92.50 102 GLU A O 1
ATOM 818 N N . TYR A 1 103 ? -20.659 -4.620 20.725 1.00 92.25 103 TYR A N 1
ATOM 819 C CA . TYR A 1 103 ? -19.375 -4.304 21.344 1.00 92.25 103 TYR A CA 1
ATOM 820 C C . TYR A 1 103 ? -18.891 -5.440 22.256 1.00 92.25 103 TYR A C 1
ATOM 822 O O . TYR A 1 103 ? -19.603 -5.869 23.163 1.00 92.25 103 TYR A O 1
ATOM 830 N N . ASP A 1 104 ? -17.660 -5.905 22.036 1.00 91.06 104 ASP A N 1
ATOM 831 C CA . ASP A 1 104 ? -16.977 -6.884 22.887 1.00 91.06 104 ASP A CA 1
ATOM 832 C C . ASP A 1 104 ? -16.042 -6.157 23.871 1.00 91.06 104 ASP A C 1
ATOM 834 O O . ASP A 1 104 ? -14.970 -5.672 23.492 1.00 91.06 104 ASP A O 1
ATOM 838 N N . GLU A 1 105 ? -16.435 -6.107 25.151 1.00 87.69 105 GLU A N 1
ATOM 839 C CA . GLU A 1 105 ? -15.659 -5.473 26.232 1.00 87.69 105 GLU A CA 1
ATOM 840 C C . GLU A 1 105 ? -14.295 -6.142 26.477 1.00 87.69 105 GLU A C 1
ATOM 842 O O . GLU A 1 105 ? -13.371 -5.508 26.982 1.00 87.69 105 GLU A O 1
ATOM 847 N N . GLY A 1 106 ? -14.141 -7.424 26.133 1.00 88.12 106 GLY A N 1
ATOM 848 C CA . GLY A 1 106 ? -12.897 -8.164 26.344 1.00 88.12 106 GLY A CA 1
ATOM 849 C C . GLY A 1 106 ? -11.820 -7.834 25.312 1.00 88.12 106 GLY A C 1
ATOM 850 O O . GLY A 1 106 ? -10.629 -7.960 25.603 1.00 88.12 106 GLY A O 1
ATOM 851 N N . LYS A 1 107 ? -12.229 -7.426 24.108 1.00 84.19 107 LYS A N 1
ATOM 852 C CA . LYS A 1 107 ? -11.333 -7.134 22.978 1.00 84.19 107 LYS A CA 1
ATOM 853 C C . LYS A 1 107 ? -11.319 -5.667 22.560 1.00 84.19 107 LYS A C 1
ATOM 855 O O . LYS A 1 107 ? -10.517 -5.329 21.691 1.00 84.19 107 LYS A O 1
ATOM 860 N N . ALA A 1 108 ? -12.166 -4.830 23.161 1.00 88.44 108 ALA A N 1
ATOM 861 C CA . ALA A 1 108 ? -12.349 -3.431 22.777 1.00 88.44 108 ALA A CA 1
ATOM 862 C C . ALA A 1 108 ? -12.601 -3.289 21.264 1.00 88.44 108 ALA A C 1
ATOM 864 O O . ALA A 1 108 ? -11.906 -2.581 20.527 1.00 88.44 108 ALA A O 1
ATOM 865 N N . SER A 1 109 ? -13.561 -4.076 20.772 1.00 93.00 109 SER A N 1
ATOM 866 C CA . SER A 1 109 ? -13.867 -4.163 19.345 1.00 93.00 109 SER A CA 1
ATOM 867 C C . SER A 1 109 ? -15.354 -4.339 19.097 1.00 93.00 109 SER A C 1
ATOM 869 O O . SER A 1 109 ? -16.012 -5.123 19.779 1.00 93.00 109 SER A O 1
ATOM 871 N N . PHE A 1 110 ? -15.854 -3.675 18.065 1.00 93.12 110 PHE A N 1
ATOM 872 C CA . PHE A 1 110 ? -17.206 -3.845 17.561 1.00 93.12 110 PHE A CA 1
ATOM 873 C C . PHE A 1 110 ? -17.226 -4.984 16.551 1.00 93.12 110 PHE A C 1
ATOM 875 O O . PHE A 1 110 ? -16.304 -5.129 15.741 1.00 93.12 110 PHE A O 1
ATOM 882 N N . HIS A 1 111 ? -18.285 -5.784 16.563 1.00 93.88 111 HIS A N 1
ATOM 883 C CA . HIS A 1 111 ? -18.470 -6.844 15.592 1.00 93.88 111 HIS A CA 1
ATOM 884 C C . HIS A 1 111 ? -19.917 -6.955 15.107 1.00 93.88 111 HIS A C 1
ATOM 886 O O . HIS A 1 111 ? -20.866 -6.602 15.798 1.00 93.88 111 HIS A O 1
ATOM 892 N N . THR A 1 112 ? -20.092 -7.439 13.879 1.00 92.75 112 THR A N 1
ATOM 893 C CA . THR A 1 112 ? -21.410 -7.746 13.311 1.00 92.75 112 THR A CA 1
ATOM 894 C C . THR A 1 112 ? -21.340 -8.977 12.413 1.00 92.75 112 THR A C 1
ATOM 896 O O . THR A 1 112 ? -20.268 -9.365 11.940 1.00 92.75 112 THR A O 1
ATOM 899 N N . LEU A 1 113 ? -22.478 -9.630 12.191 1.00 91.88 113 LEU A N 1
ATOM 900 C CA . LEU A 1 113 ? -22.547 -10.891 11.460 1.00 91.88 113 LEU A CA 1
ATOM 901 C C . LEU A 1 113 ? -22.553 -10.669 9.945 1.00 91.88 113 LEU A C 1
ATOM 903 O O . LEU A 1 113 ? -23.282 -9.843 9.397 1.00 91.88 113 LEU A O 1
ATOM 907 N N . CYS A 1 114 ? -21.772 -11.478 9.238 1.00 91.38 114 CYS A N 1
ATOM 908 C CA . CYS A 1 114 ? -21.803 -11.562 7.790 1.00 91.38 114 CYS A CA 1
ATOM 909 C C . CYS A 1 114 ? -22.805 -12.624 7.323 1.00 91.38 114 CYS A C 1
ATOM 911 O O . CYS A 1 114 ? -22.999 -13.656 7.961 1.00 91.38 114 CYS A O 1
ATOM 913 N N . ARG A 1 115 ? -23.383 -12.431 6.131 1.00 86.56 115 ARG A N 1
ATOM 914 C CA . ARG A 1 115 ? -24.298 -13.399 5.496 1.00 86.56 115 ARG A CA 1
ATOM 915 C C . ARG A 1 115 ? -23.663 -14.767 5.223 1.00 86.56 115 ARG A C 1
ATOM 917 O O . ARG A 1 115 ? -24.391 -15.735 5.039 1.00 86.56 115 ARG A O 1
ATOM 924 N N . CYS A 1 116 ? -22.332 -14.857 5.182 1.00 88.62 116 CYS A N 1
ATOM 925 C CA . CYS A 1 116 ? -21.622 -16.130 5.044 1.00 88.62 116 CYS A CA 1
ATOM 926 C C . CYS A 1 116 ? -21.492 -16.912 6.364 1.00 88.62 116 CYS A C 1
ATOM 928 O O . CYS A 1 116 ? -21.024 -18.046 6.336 1.00 88.62 116 CYS A O 1
ATOM 930 N N . GLY A 1 117 ? -21.873 -16.320 7.502 1.00 88.00 117 GLY A N 1
ATOM 931 C CA . GLY A 1 117 ? -21.670 -16.884 8.840 1.00 88.00 117 GLY A CA 1
ATOM 932 C C . GLY A 1 117 ? -20.364 -16.459 9.524 1.00 88.00 117 GLY A C 1
ATOM 933 O O . GLY A 1 117 ? -20.172 -16.787 10.689 1.00 88.00 117 GLY A O 1
ATOM 934 N N . GLY A 1 118 ? -19.482 -15.725 8.834 1.00 90.81 118 GLY A N 1
ATOM 935 C CA . GLY A 1 118 ? -18.350 -15.031 9.459 1.00 90.81 118 GLY A CA 1
ATOM 936 C C . GLY A 1 118 ? -18.776 -13.742 10.163 1.00 90.81 118 GLY A C 1
ATOM 937 O O . GLY A 1 118 ? -19.954 -13.382 10.158 1.00 90.81 118 GLY A O 1
ATOM 938 N N . SER A 1 119 ? -17.816 -12.998 10.704 1.00 92.44 119 SER A N 1
ATOM 939 C CA . SER A 1 119 ? -18.053 -11.684 11.310 1.00 92.44 119 SER A CA 1
ATOM 940 C C . S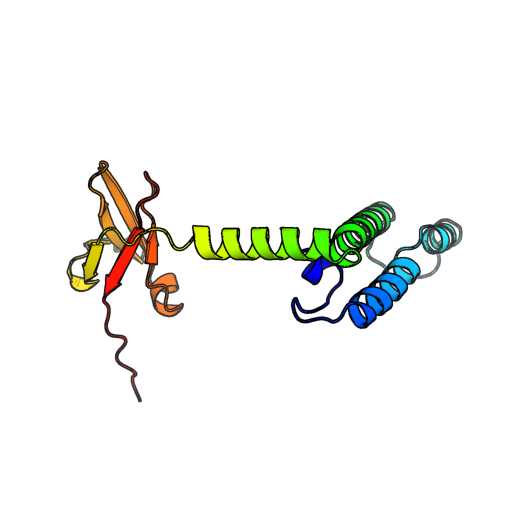ER A 1 119 ? -17.207 -10.599 10.650 1.00 92.44 119 SER A C 1
ATOM 942 O O . SER A 1 119 ? -16.151 -10.867 10.069 1.00 92.44 119 SER A O 1
ATOM 944 N N . TYR A 1 120 ? -17.702 -9.371 10.716 1.00 92.62 120 TYR A N 1
ATOM 945 C CA . TYR A 1 120 ? -16.917 -8.162 10.509 1.00 92.62 120 TYR A CA 1
ATOM 946 C C . TYR A 1 120 ? -16.521 -7.653 11.886 1.00 92.62 120 TYR A C 1
ATOM 948 O O . TYR A 1 120 ? -17.401 -7.497 12.726 1.00 92.62 120 TYR A O 1
ATOM 956 N N . THR A 1 121 ? -15.234 -7.409 12.110 1.00 92.75 121 THR A N 1
ATOM 957 C CA . THR A 1 121 ? -14.712 -6.948 13.401 1.00 92.75 121 THR A CA 1
ATOM 958 C C . THR A 1 121 ? -13.880 -5.692 13.181 1.00 92.75 121 THR A C 1
ATOM 960 O O . THR A 1 121 ? -13.047 -5.662 12.275 1.00 92.75 121 THR A O 1
ATOM 963 N N . VAL A 1 122 ? -14.096 -4.667 14.000 1.00 92.31 122 VAL A N 1
ATOM 964 C CA . VAL A 1 122 ? -13.361 -3.397 13.971 1.00 92.31 122 VAL A CA 1
ATOM 965 C C . VAL A 1 122 ? -12.951 -3.016 15.389 1.00 92.31 122 VAL A C 1
ATOM 967 O O . VAL A 1 122 ? -13.764 -3.055 16.308 1.00 92.31 122 VAL A O 1
ATOM 970 N N . SER A 1 123 ? -11.679 -2.682 15.593 1.00 92.50 123 SER A N 1
ATOM 971 C CA . SER A 1 123 ? -11.187 -2.201 16.889 1.00 92.50 123 SER A CA 1
ATOM 972 C C . SER A 1 123 ? -11.276 -0.681 17.008 1.00 92.50 123 SER A C 1
ATOM 974 O O . SER A 1 123 ? -11.290 0.030 16.001 1.00 92.50 123 SER A O 1
ATOM 976 N N . GLU A 1 124 ? -11.256 -0.168 18.240 1.00 88.06 124 GLU A N 1
ATOM 977 C CA . GLU A 1 124 ? -11.203 1.280 18.494 1.00 88.06 124 GLU A CA 1
ATOM 978 C C . GLU A 1 124 ? -10.017 1.945 17.777 1.00 88.06 124 GLU A C 1
ATOM 980 O O . GLU A 1 124 ? -10.189 2.955 17.098 1.00 88.06 124 GLU A O 1
ATOM 985 N N . SER A 1 125 ? -8.839 1.309 17.778 1.00 88.38 125 SER A N 1
ATOM 986 C CA . SER A 1 125 ? -7.655 1.830 17.078 1.00 88.38 125 SER A CA 1
ATOM 987 C C . SER A 1 125 ? -7.829 1.964 15.563 1.00 88.38 125 SER A C 1
ATOM 989 O O . SER A 1 125 ? -7.136 2.767 14.937 1.00 88.38 125 SER A O 1
ATOM 991 N N . GLN A 1 126 ? -8.711 1.170 14.943 1.00 88.31 126 GLN A N 1
ATOM 992 C CA . GLN A 1 126 ? -9.044 1.320 13.523 1.00 88.31 126 GLN A CA 1
ATOM 993 C C . GLN A 1 126 ? -9.988 2.505 13.289 1.00 88.31 126 GLN A C 1
ATOM 995 O O . GLN A 1 126 ? -9.834 3.209 12.290 1.00 88.31 126 GLN A O 1
ATOM 1000 N N . LEU A 1 127 ? -10.919 2.759 14.210 1.00 85.56 127 LEU A N 1
ATOM 1001 C CA . LEU A 1 127 ? -11.819 3.914 14.150 1.00 85.56 127 LEU A CA 1
ATOM 1002 C C . LEU A 1 127 ? -11.045 5.230 14.324 1.00 85.56 127 LEU A C 1
ATOM 1004 O O . LEU A 1 127 ? -11.264 6.167 13.554 1.00 85.56 127 LEU A O 1
ATOM 1008 N N . GLU A 1 128 ? -10.068 5.262 15.238 1.00 84.94 128 GLU A N 1
ATOM 1009 C CA . GLU A 1 128 ? -9.138 6.390 15.423 1.00 84.94 128 GLU A CA 1
ATOM 1010 C C . GLU A 1 128 ? -8.310 6.682 14.158 1.00 84.94 128 GLU A C 1
ATOM 1012 O O . GLU A 1 128 ? -8.027 7.834 13.835 1.00 84.94 128 GLU A O 1
ATOM 1017 N N . GLN A 1 129 ? -7.956 5.642 13.395 1.00 84.06 129 GLN A N 1
ATOM 1018 C CA . GLN A 1 129 ? -7.243 5.753 12.114 1.00 84.06 129 GLN A CA 1
ATOM 1019 C C . GLN A 1 129 ? -8.156 6.100 10.928 1.00 84.06 129 GLN A C 1
ATOM 1021 O O . GLN A 1 129 ? -7.709 6.066 9.780 1.00 84.06 129 GLN A O 1
ATOM 1026 N N . GLN A 1 130 ? -9.425 6.429 11.184 1.00 79.06 130 GLN A N 1
ATOM 1027 C CA . GLN A 1 130 ? -10.420 6.761 10.165 1.00 79.06 130 GLN A CA 1
ATOM 1028 C C . GLN A 1 130 ? -10.695 5.614 9.169 1.00 79.06 130 GLN A C 1
ATOM 1030 O O . GLN A 1 130 ? -10.992 5.840 7.992 1.00 79.06 130 GLN A O 1
ATOM 1035 N N . VAL A 1 131 ? -10.588 4.356 9.617 1.00 83.88 131 VAL A N 1
ATOM 1036 C CA . VAL A 1 131 ? -10.872 3.186 8.776 1.00 83.88 131 VAL A CA 1
ATOM 1037 C C . VAL A 1 131 ? -12.383 2.990 8.658 1.00 83.88 131 VAL A C 1
ATOM 1039 O O . VAL A 1 131 ? -13.040 2.505 9.571 1.00 83.88 131 VAL A O 1
ATOM 1042 N N . GLN A 1 132 ? -12.933 3.312 7.488 1.00 84.06 132 GLN A N 1
ATOM 1043 C CA . GLN A 1 132 ? -14.371 3.190 7.211 1.00 84.06 132 GLN A CA 1
ATOM 1044 C C . GLN A 1 132 ? -14.767 1.879 6.530 1.00 84.06 132 GLN A C 1
ATOM 1046 O O . GLN A 1 132 ? -15.947 1.640 6.322 1.00 84.06 132 GLN A O 1
ATOM 1051 N N . THR A 1 133 ? -13.817 1.048 6.100 1.00 87.50 133 THR A N 1
ATOM 1052 C CA . THR A 1 133 ? -14.111 -0.191 5.360 1.00 87.50 133 THR A CA 1
ATOM 1053 C C . THR A 1 133 ? -13.585 -1.396 6.121 1.00 87.50 133 THR A C 1
ATOM 1055 O O . THR A 1 133 ? -12.395 -1.465 6.421 1.00 87.50 133 THR A O 1
ATOM 1058 N N . VAL A 1 134 ? -14.471 -2.353 6.402 1.00 89.50 134 VAL A N 1
ATOM 1059 C CA . VAL A 1 134 ? -14.164 -3.575 7.154 1.00 89.50 134 VAL A CA 1
ATOM 1060 C C . VAL A 1 134 ? -14.449 -4.796 6.293 1.00 89.50 134 VAL A C 1
ATOM 1062 O O . VAL A 1 134 ? -15.509 -4.921 5.684 1.00 89.50 134 VAL A O 1
ATOM 1065 N N . THR A 1 135 ? -13.490 -5.713 6.244 1.00 88.88 135 THR A N 1
ATOM 1066 C CA . THR A 1 135 ? -13.582 -6.999 5.544 1.00 88.88 135 THR A CA 1
ATOM 1067 C C . THR A 1 135 ? -14.100 -8.087 6.473 1.00 88.88 135 THR A C 1
ATOM 1069 O O . THR A 1 135 ? -13.775 -8.098 7.659 1.00 88.88 135 THR A O 1
ATOM 1072 N N . CYS A 1 136 ? -14.867 -9.033 5.942 1.00 90.50 136 CYS A N 1
ATOM 1073 C CA . CYS A 1 136 ? -15.253 -10.213 6.708 1.00 90.50 136 CYS A CA 1
ATOM 1074 C C . CYS A 1 136 ? -14.043 -11.130 6.941 1.00 90.50 136 CYS A C 1
ATOM 1076 O O . CYS A 1 136 ? -13.229 -11.317 6.041 1.00 90.50 136 CYS A O 1
ATOM 1078 N N . ASP A 1 137 ? -13.964 -11.768 8.108 1.00 90.50 137 ASP A N 1
ATOM 1079 C CA . ASP A 1 137 ? -12.912 -12.753 8.409 1.00 90.50 137 ASP A CA 1
ATOM 1080 C C . ASP A 1 137 ? -13.030 -14.033 7.554 1.00 90.50 137 ASP A C 1
ATOM 1082 O O . ASP A 1 137 ? -12.044 -14.683 7.216 1.00 90.50 137 ASP A O 1
ATOM 1086 N N . SER A 1 138 ? -14.254 -14.384 7.148 1.00 86.38 138 SER A N 1
ATOM 1087 C CA . SER A 1 138 ? -14.546 -15.655 6.469 1.00 86.38 138 SER A CA 1
ATOM 1088 C C . SER A 1 138 ? -14.875 -15.523 4.977 1.00 86.38 138 SER A C 1
ATOM 1090 O O . SER A 1 138 ? -15.114 -16.530 4.314 1.00 86.38 138 SER A 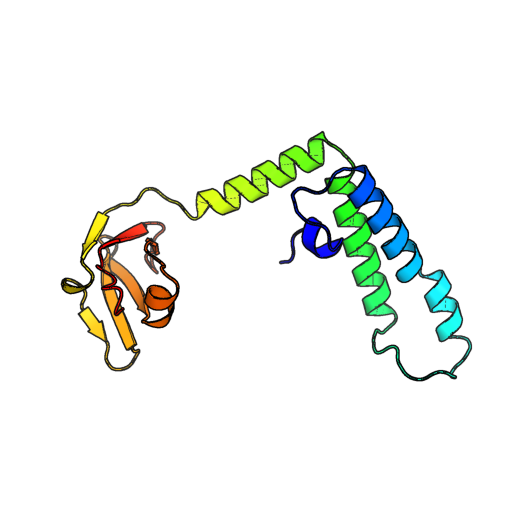O 1
ATOM 1092 N N . CYS A 1 139 ? -14.934 -14.311 4.417 1.00 86.06 139 CYS A N 1
ATOM 1093 C CA . CYS A 1 139 ? -15.165 -14.111 2.981 1.00 86.06 139 CYS A CA 1
ATOM 1094 C C . CYS A 1 139 ? -14.559 -12.795 2.476 1.00 86.06 139 CYS A C 1
ATOM 1096 O O . CYS A 1 139 ? -14.135 -11.958 3.258 1.00 86.06 139 CYS A O 1
ATOM 1098 N N . SER A 1 140 ? -14.565 -12.576 1.158 1.00 82.31 140 SER A N 1
ATOM 1099 C CA . SER A 1 140 ? -14.045 -11.348 0.537 1.00 82.31 140 SER A CA 1
ATOM 1100 C C . SER A 1 140 ? -15.036 -10.173 0.527 1.00 82.31 140 SER A C 1
ATOM 1102 O O . SER A 1 140 ? -14.815 -9.203 -0.198 1.00 82.31 140 SER A O 1
ATOM 1104 N N . LEU A 1 141 ? -16.148 -10.261 1.269 1.00 87.06 141 LEU A N 1
ATOM 1105 C CA . LEU A 1 141 ? -17.108 -9.162 1.373 1.00 87.06 141 LEU A CA 1
ATOM 1106 C C . LEU A 1 141 ? -16.566 -8.052 2.270 1.00 87.06 141 LEU A C 1
ATOM 1108 O O . LEU A 1 141 ? -15.852 -8.300 3.244 1.00 87.06 141 LEU A O 1
ATOM 1112 N N . GLN A 1 142 ? -16.949 -6.828 1.928 1.00 88.94 142 GLN A N 1
ATOM 1113 C CA . GLN A 1 142 ? -16.577 -5.616 2.638 1.00 88.94 142 GLN A CA 1
ATOM 1114 C C . GLN A 1 142 ? -17.834 -4.836 3.003 1.00 88.94 142 GLN A C 1
ATOM 1116 O O . GLN A 1 142 ? -18.754 -4.743 2.190 1.00 88.94 142 GLN A O 1
ATOM 1121 N N . ILE A 1 143 ? -17.871 -4.265 4.198 1.00 90.75 143 ILE A N 1
ATOM 1122 C CA . ILE A 1 143 ? -18.900 -3.313 4.618 1.00 90.75 143 ILE A CA 1
ATOM 1123 C C . ILE A 1 143 ? -18.263 -1.954 4.860 1.00 90.75 143 ILE A C 1
ATOM 1125 O O . ILE A 1 143 ? -17.079 -1.864 5.194 1.00 90.75 143 ILE A O 1
ATOM 1129 N N . ARG A 1 144 ? -19.053 -0.899 4.687 1.00 90.50 144 ARG A N 1
ATOM 1130 C CA . ARG A 1 144 ? -18.672 0.451 5.082 1.00 90.50 144 ARG A CA 1
ATOM 1131 C C . ARG A 1 144 ? -19.325 0.778 6.417 1.00 90.50 144 ARG A C 1
ATOM 1133 O O . ARG A 1 144 ? -20.529 0.597 6.561 1.00 90.50 144 ARG A O 1
ATOM 1140 N N . LEU A 1 145 ? -18.529 1.262 7.359 1.00 90.81 145 LEU A N 1
ATOM 1141 C CA . LEU A 1 145 ? -19.007 1.751 8.641 1.00 90.81 145 LEU A CA 1
ATOM 1142 C C . LEU A 1 145 ? -19.413 3.214 8.526 1.00 90.81 145 LEU A C 1
ATOM 1144 O O . LEU A 1 145 ? -18.631 4.045 8.059 1.00 90.81 145 LEU A O 1
ATOM 1148 N N . MET A 1 146 ? -20.627 3.503 8.973 1.00 88.06 146 MET A N 1
ATOM 1149 C CA . MET A 1 146 ? -21.138 4.851 9.159 1.00 88.06 146 MET A CA 1
ATOM 1150 C C . MET A 1 146 ? -20.932 5.202 10.633 1.00 88.06 146 MET A C 1
ATOM 1152 O O . MET A 1 146 ? -21.435 4.524 11.523 1.00 88.06 146 MET A O 1
ATOM 1156 N N . TYR A 1 147 ? -20.100 6.205 10.897 1.00 83.75 147 TYR A N 1
ATOM 1157 C CA . TYR A 1 147 ? -19.913 6.761 12.232 1.00 83.75 147 TYR A CA 1
ATOM 1158 C C . TYR A 1 147 ? -19.646 8.254 12.101 1.00 83.75 147 TYR A C 1
ATOM 1160 O O . TYR A 1 147 ? -18.937 8.702 11.194 1.00 83.75 147 TYR A O 1
ATOM 1168 N N . GLN A 1 148 ? -20.251 9.034 12.987 1.00 68.00 148 GLN A N 1
ATOM 1169 C CA . GLN A 1 148 ? -19.993 10.461 13.076 1.00 68.00 148 GLN A CA 1
ATOM 1170 C C . GLN A 1 148 ? -18.829 10.659 14.043 1.00 68.00 148 GLN A C 1
ATOM 1172 O O . GLN A 1 148 ? -18.949 10.381 15.231 1.00 68.00 148 GLN A O 1
ATOM 1177 N N . VAL A 1 149 ? -17.682 11.107 13.531 1.00 65.75 149 VAL A N 1
ATOM 1178 C CA . VAL A 1 149 ? -16.638 11.652 14.402 1.00 65.75 149 VAL A CA 1
ATOM 1179 C C . VAL A 1 149 ? -17.087 13.062 14.751 1.00 65.75 149 VAL A C 1
ATOM 1181 O O . VAL A 1 149 ? -17.016 13.954 13.907 1.00 65.75 149 VAL A O 1
ATOM 1184 N N . GLU A 1 150 ? -17.608 13.256 15.958 1.00 58.88 150 GLU A N 1
ATOM 1185 C CA . GLU A 1 150 ? -17.774 14.604 16.489 1.00 58.88 150 GLU A CA 1
ATOM 1186 C C . GLU A 1 150 ? -16.371 15.180 16.726 1.00 58.88 150 GLU A C 1
ATOM 1188 O O . GLU A 1 150 ? -15.631 14.718 17.596 1.00 58.88 150 GLU A O 1
ATOM 1193 N N . GLU A 1 151 ? -15.969 16.151 15.901 1.00 57.34 151 GLU A N 1
ATOM 1194 C CA . GLU A 1 151 ? -14.797 16.981 16.181 1.00 57.34 151 GLU A CA 1
ATOM 1195 C C . GLU A 1 151 ? -15.075 17.751 17.477 1.00 57.34 151 GLU A C 1
ATOM 1197 O O . GLU A 1 151 ? -15.929 18.636 17.525 1.00 57.34 151 GLU A O 1
ATOM 1202 N N . ILE A 1 152 ? -14.386 17.368 18.552 1.00 58.22 152 ILE A N 1
ATOM 1203 C CA . ILE A 1 152 ? -14.370 18.136 19.794 1.00 58.22 152 ILE A CA 1
ATOM 1204 C C . ILE A 1 152 ? -13.371 19.284 19.576 1.00 58.22 152 ILE A C 1
ATOM 1206 O O . ILE A 1 152 ? -12.163 19.041 19.574 1.00 58.22 152 ILE A O 1
ATOM 1210 N N . ASP A 1 153 ? -13.889 20.493 19.334 1.00 50.88 153 ASP A N 1
ATOM 1211 C CA . ASP A 1 153 ? -13.143 21.770 19.261 1.00 50.88 153 ASP A CA 1
ATOM 1212 C C . ASP A 1 153 ? -12.567 22.180 20.635 1.00 50.88 153 ASP A C 1
ATOM 1214 O O . ASP A 1 153 ? -13.300 22.072 21.652 1.00 50.88 153 ASP A O 1
#

Organism: Spizellomyces punctatus (strain DAOM BR117) (NCBI:txid645134)